Protein AF-A0A7S2MQ86-F1 (afdb_monomer)

pLDDT: mean 76.8, std 10.81, range [46.91, 93.62]

Nearest PDB structures (foldseek):
  1ry1-assembly1_W  TM=6.536E-01  e=6.910E-04  Canis lupus familiaris
  6frk-assembly1_x  TM=5.326E-01  e=1.337E-03  Canis lupus familiaris

Foldseek 3Di:
DLQVVQVVCVVVVQDFLLSVLVVLVVLVVVDQNQPSVVPRPPDDPVLRPPDSDCVSVVVSLLSNQLVVQADPCNRSVVDDLPPPPDVVSVVSVVSSVVRSD

Structure (mmCIF, N/CA/C/O backbone):
data_AF-A0A7S2MQ86-F1
#
_entry.id   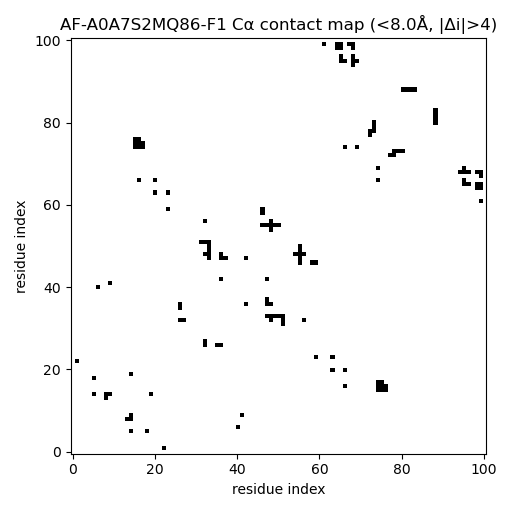AF-A0A7S2MQ86-F1
#
loop_
_atom_site.group_PDB
_atom_site.id
_atom_site.type_symbol
_atom_site.label_atom_id
_atom_site.label_alt_id
_atom_site.label_comp_id
_atom_site.label_asym_id
_atom_site.label_entity_id
_atom_site.label_seq_id
_atom_site.pdbx_PDB_ins_code
_atom_site.Cartn_x
_atom_site.Cartn_y
_atom_site.Cartn_z
_atom_site.occupancy
_atom_site.B_iso_or_equiv
_atom_site.auth_seq_id
_atom_site.auth_comp_id
_atom_site.auth_asym_id
_atom_site.auth_atom_id
_atom_site.pdbx_PDB_model_num
ATOM 1 N N . LYS A 1 1 ? -12.720 -13.304 13.532 1.00 46.91 1 LYS A N 1
ATOM 2 C CA . LYS A 1 1 ? -12.276 -14.064 12.340 1.00 46.91 1 LYS A CA 1
ATOM 3 C C . LYS A 1 1 ? -11.105 -13.382 11.622 1.00 46.91 1 LYS A C 1
ATOM 5 O O . LYS A 1 1 ? -10.098 -14.033 11.428 1.00 46.91 1 LYS A O 1
ATOM 10 N N . THR A 1 2 ? -11.138 -12.068 11.362 1.00 60.09 2 THR A N 1
ATOM 11 C CA . THR A 1 2 ? -10.065 -11.344 10.636 1.00 60.09 2 THR A CA 1
ATOM 12 C C . THR A 1 2 ? -8.689 -11.268 11.314 1.00 60.09 2 THR A C 1
ATOM 14 O O . THR A 1 2 ? -7.705 -11.069 10.610 1.00 60.09 2 THR A O 1
ATOM 17 N N . GLN A 1 3 ? -8.583 -11.378 12.645 1.00 62.88 3 GLN A N 1
ATOM 18 C CA . GLN A 1 3 ? -7.283 -11.347 13.342 1.00 62.88 3 GLN A CA 1
ATOM 19 C C . GLN A 1 3 ? -6.556 -12.697 13.319 1.00 62.88 3 GLN A C 1
ATOM 21 O O . GLN A 1 3 ? -5.347 -12.730 13.120 1.00 62.88 3 GLN A O 1
ATOM 26 N N . GLU A 1 4 ? -7.281 -13.800 13.498 1.00 66.06 4 GLU A N 1
ATOM 27 C CA . GLU A 1 4 ? -6.706 -15.153 13.507 1.00 66.06 4 GLU A CA 1
ATOM 28 C C . GLU A 1 4 ? -6.188 -15.532 12.116 1.00 66.06 4 GLU A C 1
ATOM 30 O O . GLU A 1 4 ? -5.056 -15.985 11.985 1.00 66.06 4 GLU A O 1
ATOM 35 N N . GLU A 1 5 ? -6.958 -15.225 11.066 1.00 69.94 5 GLU A N 1
ATOM 36 C CA . GLU A 1 5 ? -6.544 -15.431 9.670 1.00 69.94 5 GLU A CA 1
ATOM 37 C C . GLU A 1 5 ? -5.307 -14.593 9.305 1.00 69.94 5 GLU A C 1
ATOM 39 O O . GLU A 1 5 ? -4.448 -15.042 8.548 1.00 69.94 5 GLU A O 1
ATOM 44 N N . LEU A 1 6 ? -5.186 -13.377 9.854 1.00 66.75 6 LEU A N 1
ATOM 45 C CA . LEU A 1 6 ? -4.012 -12.526 9.649 1.00 66.75 6 LEU A CA 1
ATOM 46 C C . LEU A 1 6 ? -2.773 -13.109 10.330 1.00 6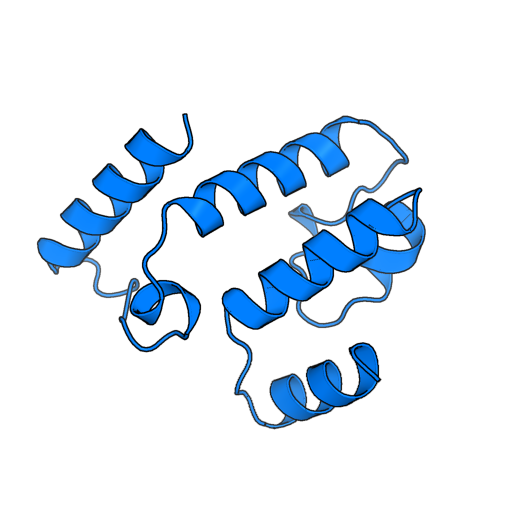6.75 6 LEU A C 1
ATOM 48 O O . LEU A 1 6 ? -1.706 -13.136 9.723 1.00 66.75 6 LEU A O 1
ATOM 52 N N . MET A 1 7 ? -2.912 -13.570 11.575 1.00 66.81 7 MET A N 1
ATOM 53 C CA . MET A 1 7 ? -1.817 -14.204 12.311 1.00 66.81 7 MET A CA 1
ATOM 54 C C . MET A 1 7 ? -1.359 -15.488 11.623 1.00 66.81 7 MET A C 1
ATOM 56 O O . MET A 1 7 ? -0.159 -15.724 11.509 1.00 66.81 7 MET A O 1
ATOM 60 N N . GLU A 1 8 ? -2.292 -16.279 11.097 1.00 70.81 8 GLU A N 1
ATOM 61 C CA . GLU A 1 8 ? -1.972 -17.483 10.336 1.00 70.81 8 GLU A CA 1
ATOM 62 C C . GLU A 1 8 ? -1.224 -17.151 9.035 1.00 70.81 8 GLU A C 1
ATOM 64 O O . GLU A 1 8 ? -0.183 -17.744 8.752 1.00 70.81 8 GLU A O 1
ATOM 69 N N . LYS A 1 9 ? -1.692 -16.154 8.273 1.00 71.88 9 LYS A N 1
ATOM 70 C CA . LYS A 1 9 ? -1.009 -15.678 7.059 1.00 71.88 9 LYS A CA 1
ATOM 71 C C . LYS A 1 9 ? 0.369 -15.089 7.343 1.00 71.88 9 LYS A C 1
ATOM 73 O O . LYS A 1 9 ? 1.313 -15.376 6.613 1.00 71.88 9 LYS A O 1
ATOM 78 N N . MET A 1 10 ? 0.511 -14.309 8.414 1.00 68.31 10 MET A N 1
ATOM 79 C CA . MET A 1 10 ? 1.813 -13.808 8.861 1.00 68.31 10 MET A CA 1
ATOM 80 C C . MET A 1 10 ? 2.748 -14.950 9.246 1.00 68.31 10 MET A C 1
ATOM 82 O O . MET A 1 10 ? 3.907 -14.942 8.841 1.00 68.31 10 MET A O 1
ATOM 86 N N . SER A 1 11 ? 2.249 -15.953 9.974 1.00 66.75 11 SER A N 1
ATOM 87 C CA . SER A 1 11 ? 3.031 -17.138 10.338 1.00 66.75 11 SER A CA 1
ATOM 88 C C . SER A 1 11 ? 3.447 -17.960 9.117 1.00 66.75 11 SER A C 1
ATOM 90 O O . SER A 1 11 ? 4.487 -18.613 9.155 1.00 66.75 11 SER A O 1
ATOM 92 N N . LYS A 1 12 ? 2.650 -17.935 8.044 1.00 72.31 12 LYS A N 1
ATOM 93 C CA . LYS A 1 12 ? 2.965 -18.552 6.748 1.00 72.31 12 LYS A CA 1
ATOM 94 C C . LYS A 1 12 ? 3.873 -17.685 5.864 1.00 72.31 12 LYS A C 1
ATOM 96 O O . LYS A 1 12 ? 4.303 -18.148 4.815 1.00 72.31 12 LYS A O 1
ATOM 101 N N . GLY A 1 13 ? 4.180 -16.449 6.271 1.00 66.69 13 GLY A N 1
ATOM 102 C CA . GLY A 1 13 ? 4.952 -15.491 5.471 1.00 66.69 13 GLY A CA 1
ATOM 103 C C . GLY A 1 13 ? 4.179 -14.890 4.288 1.00 66.69 13 GLY A C 1
ATOM 104 O O . GLY A 1 13 ? 4.762 -14.183 3.472 1.00 66.69 13 GLY A O 1
ATOM 105 N N . GLU A 1 14 ? 2.869 -15.126 4.200 1.00 71.19 14 GLU A N 1
ATOM 106 C CA . GLU A 1 14 ? 1.982 -14.664 3.126 1.00 71.19 14 GLU A CA 1
ATOM 107 C C . GLU A 1 14 ? 1.259 -13.369 3.527 1.00 71.19 14 GLU A C 1
ATOM 109 O O . GLU A 1 14 ? 0.032 -13.261 3.476 1.00 71.19 14 GLU A O 1
ATOM 114 N N . PHE A 1 15 ? 2.015 -12.372 3.989 1.00 75.31 15 PHE A N 1
ATOM 115 C CA . PHE A 1 15 ? 1.454 -11.077 4.366 1.00 75.31 15 PHE A CA 1
ATOM 116 C C . PHE A 1 15 ? 1.490 -10.110 3.178 1.00 75.31 15 PHE A C 1
ATOM 118 O O . PHE A 1 15 ? 2.558 -9.674 2.752 1.00 75.31 15 PHE A O 1
ATOM 125 N N . THR A 1 16 ? 0.317 -9.769 2.639 1.00 84.06 16 THR A N 1
ATOM 126 C CA . THR A 1 16 ? 0.188 -8.863 1.485 1.00 84.06 16 THR A CA 1
ATOM 127 C C . THR A 1 16 ? -0.224 -7.449 1.902 1.00 84.06 16 THR A C 1
ATOM 129 O O . THR A 1 16 ? -0.842 -7.242 2.950 1.00 84.06 16 THR A O 1
ATOM 132 N N . LEU A 1 17 ? 0.041 -6.452 1.048 1.00 83.69 17 LEU A N 1
ATOM 133 C CA . LEU A 1 17 ? -0.440 -5.081 1.270 1.00 83.69 17 LEU A CA 1
ATOM 134 C C . LEU A 1 17 ? -1.974 -5.018 1.274 1.00 83.69 17 LEU A C 1
ATOM 136 O O . LEU A 1 17 ? -2.556 -4.216 2.002 1.00 83.69 17 LEU A O 1
ATOM 140 N N . ARG A 1 18 ? -2.646 -5.904 0.527 1.00 85.94 18 ARG A N 1
ATOM 141 C CA . ARG A 1 18 ? -4.109 -6.039 0.571 1.00 85.94 18 ARG A CA 1
ATOM 142 C C . ARG A 1 18 ? -4.612 -6.456 1.949 1.00 85.94 18 ARG A C 1
ATOM 144 O O . ARG A 1 18 ? -5.634 -5.943 2.409 1.00 85.94 18 ARG A O 1
ATOM 151 N N . ASP A 1 19 ? -3.933 -7.401 2.594 1.00 84.00 19 ASP A N 1
ATOM 152 C CA . ASP A 1 19 ? -4.300 -7.829 3.942 1.00 84.00 19 ASP A CA 1
ATOM 153 C C . ASP A 1 19 ? -4.104 -6.670 4.930 1.00 84.00 19 ASP A C 1
ATOM 155 O O . ASP A 1 19 ? -5.020 -6.364 5.694 1.00 84.00 19 ASP A O 1
ATOM 159 N N . MET A 1 20 ? -2.991 -5.933 4.827 1.00 81.62 20 MET A N 1
ATOM 160 C CA . MET A 1 20 ? -2.740 -4.725 5.624 1.00 81.62 20 MET A CA 1
ATOM 161 C C . MET A 1 20 ? -3.822 -3.646 5.423 1.00 81.62 20 MET A C 1
ATOM 163 O O . MET A 1 20 ? -4.318 -3.077 6.396 1.00 81.62 20 MET A O 1
ATOM 167 N N . TYR A 1 21 ? -4.260 -3.409 4.183 1.00 84.56 21 TYR A N 1
ATOM 168 C CA . TYR A 1 21 ? -5.329 -2.454 3.869 1.00 84.56 21 TYR A CA 1
ATOM 169 C C . TYR A 1 21 ? -6.646 -2.799 4.577 1.00 84.56 21 TYR A C 1
ATOM 171 O O . TYR A 1 21 ? -7.270 -1.942 5.205 1.00 84.56 21 TYR A O 1
ATOM 179 N N . LYS A 1 22 ? -7.063 -4.072 4.525 1.00 83.50 22 LYS A N 1
ATOM 180 C CA . LYS A 1 22 ? -8.289 -4.543 5.196 1.00 83.50 22 LYS A CA 1
ATOM 181 C C . LYS A 1 22 ? -8.220 -4.343 6.707 1.00 83.50 22 LYS A C 1
ATOM 183 O O . LYS A 1 22 ? -9.226 -4.003 7.338 1.00 83.50 22 LYS A O 1
ATOM 188 N N . GLN A 1 23 ? -7.039 -4.540 7.284 1.00 78.31 23 GLN A N 1
ATOM 189 C CA . GLN A 1 23 ? -6.814 -4.317 8.704 1.00 78.31 23 GLN A CA 1
ATOM 190 C C . GLN A 1 23 ? -6.920 -2.831 9.059 1.00 78.31 23 GLN A C 1
ATOM 192 O O . GLN A 1 23 ? -7.675 -2.484 9.967 1.00 78.31 23 GLN A O 1
ATOM 197 N N . PHE A 1 24 ? -6.287 -1.937 8.295 1.00 79.19 24 PHE A N 1
ATOM 198 C CA . PHE A 1 24 ? -6.415 -0.489 8.508 1.00 79.19 24 PHE A CA 1
ATOM 199 C C . PHE A 1 24 ? -7.858 -0.001 8.361 1.00 79.19 24 PHE A C 1
ATOM 201 O O . PHE A 1 24 ? -8.345 0.733 9.221 1.00 79.19 24 PHE A O 1
ATOM 208 N N . GLN A 1 25 ? -8.586 -0.476 7.348 1.00 81.88 25 GLN A N 1
ATOM 209 C CA . GLN A 1 25 ? -9.995 -0.132 7.157 1.00 81.88 25 GLN A CA 1
ATOM 210 C C . GLN A 1 25 ? -10.871 -0.595 8.335 1.00 81.88 25 GLN A C 1
ATOM 212 O O . GLN A 1 25 ? -11.815 0.097 8.720 1.00 81.88 25 GLN A O 1
ATOM 217 N N . SER A 1 26 ? -10.559 -1.754 8.921 1.00 78.44 26 SER A N 1
ATOM 218 C CA . SER A 1 26 ? -11.266 -2.275 10.096 1.00 78.44 26 SER A CA 1
ATOM 219 C C . SER A 1 26 ? -10.991 -1.427 11.339 1.00 78.44 26 SER A C 1
ATOM 221 O O . SER A 1 26 ? -11.927 -1.113 12.072 1.00 78.44 26 SER A O 1
ATOM 223 N N . ILE A 1 27 ? -9.740 -0.997 11.551 1.00 72.88 27 ILE A N 1
ATOM 224 C CA . ILE A 1 27 ? -9.389 -0.140 12.691 1.00 72.88 27 ILE A CA 1
ATOM 225 C C . ILE A 1 27 ? -10.032 1.246 12.553 1.00 72.88 27 ILE A C 1
ATOM 227 O O . ILE A 1 27 ? -10.616 1.734 13.516 1.00 72.88 27 ILE A O 1
ATOM 231 N N . MET A 1 28 ? -10.020 1.853 11.359 1.00 72.12 28 MET A N 1
ATOM 232 C CA . MET A 1 28 ? -10.665 3.157 11.140 1.00 72.12 28 MET A CA 1
ATOM 233 C C . MET A 1 28 ? -12.167 3.152 11.464 1.00 72.12 28 MET A C 1
ATOM 235 O O . MET A 1 28 ? -12.705 4.182 11.862 1.00 72.12 28 MET A O 1
ATOM 239 N N . LYS A 1 29 ? -12.846 2.006 11.316 1.00 71.06 29 LYS A N 1
ATOM 240 C CA . LYS A 1 29 ? -14.268 1.843 11.659 1.00 71.06 29 LYS A CA 1
ATOM 241 C C . LYS A 1 29 ? -14.523 1.641 13.158 1.00 71.06 29 LYS A C 1
ATOM 243 O O . LYS A 1 29 ? -15.644 1.865 13.599 1.00 71.06 29 LYS A O 1
ATOM 248 N N . MET A 1 30 ? -13.522 1.206 13.929 1.00 66.25 30 MET A N 1
ATOM 249 C CA . MET A 1 30 ? -13.666 0.850 15.350 1.00 66.25 30 MET A CA 1
ATOM 250 C C . MET A 1 30 ? -13.364 1.995 16.334 1.00 66.25 30 MET A C 1
ATOM 252 O O . MET A 1 30 ? -13.595 1.832 17.529 1.00 66.25 30 MET A O 1
ATOM 256 N N . GLY A 1 31 ? -12.900 3.161 15.872 1.00 62.97 31 GLY A N 1
ATOM 257 C CA . GLY A 1 31 ? -12.597 4.299 16.751 1.00 62.97 31 GLY A CA 1
ATOM 258 C C . GLY A 1 31 ? -11.126 4.344 17.193 1.00 62.97 31 GLY A C 1
ATOM 259 O O . GLY A 1 31 ? -10.267 3.942 16.411 1.00 62.97 31 GLY A O 1
ATOM 260 N N . PRO A 1 32 ? -10.792 4.903 18.378 1.00 60.22 32 PRO A N 1
ATOM 261 C CA . PRO A 1 32 ? -9.476 5.488 18.653 1.00 60.22 32 PRO A CA 1
ATOM 262 C C . PRO A 1 32 ? -8.320 4.508 18.400 1.00 60.22 32 PRO A C 1
ATOM 264 O O . PRO A 1 32 ? -8.124 3.524 19.117 1.00 60.22 32 PRO A O 1
ATOM 267 N N . LEU A 1 33 ? -7.551 4.832 17.355 1.00 61.22 33 LEU A N 1
ATOM 268 C CA . LEU A 1 33 ? -6.580 3.981 16.658 1.00 61.22 33 LEU A CA 1
ATOM 269 C C . LEU A 1 33 ? -5.452 3.446 17.552 1.00 61.22 33 LEU A C 1
ATOM 271 O O . LEU A 1 33 ? -4.914 2.371 17.291 1.00 61.22 33 LEU A O 1
ATOM 275 N N . ASN A 1 34 ? -5.121 4.149 18.633 1.00 57.94 34 ASN A N 1
ATOM 276 C CA . ASN A 1 34 ? -3.916 3.883 19.421 1.00 57.94 34 ASN A CA 1
ATOM 277 C C . ASN A 1 34 ? -3.884 2.504 20.071 1.00 57.94 34 ASN A C 1
ATOM 279 O O . ASN A 1 34 ? -2.841 1.856 20.082 1.00 57.94 34 ASN A O 1
ATOM 283 N N . LYS A 1 35 ? -5.007 2.053 20.647 1.00 60.31 35 LYS A N 1
ATOM 284 C CA . LYS A 1 35 ? -5.019 0.800 21.421 1.00 60.31 35 LYS A CA 1
ATOM 285 C C . LYS A 1 35 ? -5.020 -0.436 20.530 1.00 60.31 35 LYS A C 1
ATOM 287 O O . LYS A 1 35 ? -4.431 -1.441 20.901 1.00 60.31 35 LYS A O 1
ATOM 292 N N . VAL A 1 36 ? -5.660 -0.363 19.365 1.00 63.88 36 VAL A N 1
ATOM 293 C CA . VAL A 1 36 ? -5.813 -1.524 18.475 1.00 63.88 36 VAL A CA 1
ATOM 294 C C . VAL A 1 36 ? -4.590 -1.689 17.573 1.00 63.88 36 VAL A C 1
ATOM 296 O O . VAL A 1 36 ? -4.165 -2.812 17.312 1.00 63.88 36 VAL A O 1
ATOM 299 N N . MET A 1 37 ? -3.978 -0.581 17.143 1.00 65.75 37 MET A N 1
ATOM 300 C CA . MET A 1 37 ? -2.825 -0.611 16.243 1.00 65.75 37 MET A CA 1
ATOM 301 C C . MET A 1 37 ? -1.538 -1.076 16.935 1.00 65.75 37 MET A C 1
ATOM 303 O O . MET A 1 37 ? -0.741 -1.775 16.320 1.00 65.75 37 MET A O 1
ATOM 307 N N . GLY A 1 38 ? -1.380 -0.777 18.231 1.00 65.56 38 GLY A N 1
ATOM 308 C CA . GLY A 1 38 ? -0.271 -1.280 19.053 1.00 65.56 38 GLY A CA 1
ATOM 309 C C . GLY A 1 38 ? -0.297 -2.792 19.306 1.00 65.56 38 GLY A C 1
ATOM 310 O O . GLY A 1 38 ? 0.717 -3.365 19.687 1.00 65.56 38 GLY A O 1
ATOM 311 N N . MET A 1 39 ? -1.437 -3.448 19.075 1.00 66.19 39 MET A N 1
ATOM 312 C CA . MET A 1 39 ? -1.586 -4.903 19.203 1.00 66.19 39 MET A CA 1
ATOM 313 C C . MET A 1 39 ? -1.510 -5.622 17.850 1.00 66.19 39 MET A C 1
ATOM 315 O O . MET A 1 39 ? -1.664 -6.840 17.800 1.00 66.19 39 ME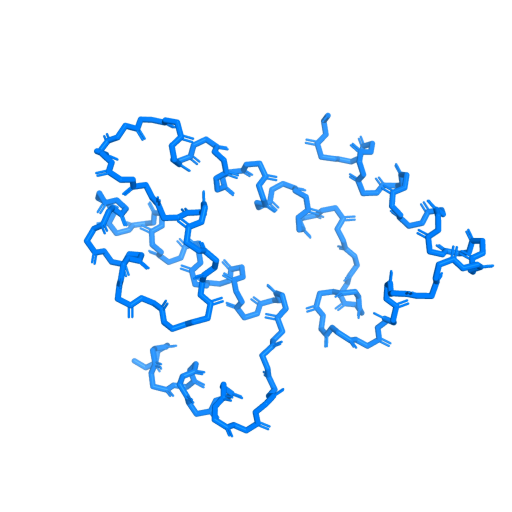T A O 1
ATOM 319 N N . MET A 1 40 ? -1.314 -4.890 16.747 1.00 65.06 40 MET A N 1
ATOM 320 C CA . MET A 1 40 ? -1.327 -5.465 15.408 1.00 65.06 40 MET A CA 1
ATOM 321 C C . MET A 1 40 ? 0.080 -5.950 15.024 1.00 65.06 40 MET A C 1
ATOM 323 O O . MET A 1 40 ? 0.988 -5.130 14.862 1.00 65.06 40 MET A O 1
ATOM 327 N N . PRO A 1 41 ? 0.290 -7.269 14.867 1.00 63.19 41 PRO A N 1
ATOM 328 C CA . PRO A 1 41 ? 1.580 -7.790 14.441 1.00 63.19 41 PRO A CA 1
ATOM 329 C C . PRO A 1 41 ? 1.887 -7.315 13.013 1.00 63.19 41 PRO A C 1
ATOM 331 O O . PRO A 1 41 ? 1.000 -7.246 12.164 1.00 63.19 41 PRO A O 1
ATOM 334 N N . GLY A 1 42 ? 3.147 -6.959 12.752 1.00 68.19 42 GLY A N 1
ATOM 335 C CA . GLY A 1 42 ?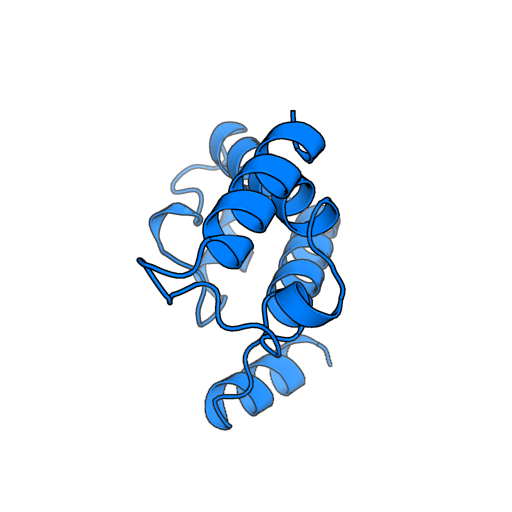 3.613 -6.572 11.414 1.00 68.19 42 GLY A CA 1
ATOM 336 C C . GLY A 1 42 ? 3.351 -5.120 11.003 1.00 68.19 42 GLY A C 1
ATOM 337 O O . GLY A 1 42 ? 3.760 -4.731 9.911 1.00 68.19 42 GLY A O 1
ATOM 338 N N . VAL A 1 43 ? 2.725 -4.297 11.852 1.00 69.12 43 VAL A N 1
ATOM 339 C CA . VAL A 1 43 ? 2.609 -2.852 11.601 1.00 69.12 43 VAL A CA 1
ATOM 340 C C . VAL A 1 43 ? 3.924 -2.156 11.973 1.00 69.12 43 VAL A C 1
ATOM 342 O O . VAL A 1 43 ? 4.397 -2.310 13.100 1.00 69.12 43 VAL A O 1
ATOM 345 N N . PRO A 1 44 ? 4.519 -1.359 11.069 1.00 67.56 44 PRO A N 1
ATOM 346 C CA . PRO A 1 44 ? 5.677 -0.543 11.398 1.00 67.56 44 PRO A CA 1
ATOM 347 C C . PRO A 1 44 ? 5.386 0.438 12.537 1.00 67.56 44 PRO A C 1
ATOM 349 O O . PRO A 1 44 ? 4.394 1.163 12.497 1.00 67.56 44 PRO A O 1
ATOM 352 N N . GLU A 1 45 ? 6.291 0.537 13.511 1.00 69.38 45 GLU A N 1
ATOM 353 C CA .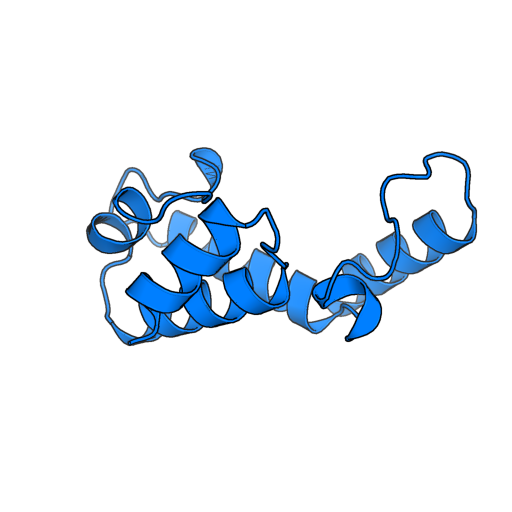 GLU A 1 45 ? 6.096 1.362 14.713 1.00 69.38 45 GLU A CA 1
ATOM 354 C C . GLU A 1 45 ? 5.847 2.851 14.401 1.00 69.38 45 GLU A C 1
ATOM 356 O O . GLU A 1 45 ? 5.126 3.531 15.124 1.00 69.38 45 GLU A O 1
ATOM 361 N N . TYR A 1 46 ? 6.356 3.356 13.271 1.00 69.88 46 TYR A N 1
ATOM 362 C CA . TYR A 1 46 ? 6.125 4.737 12.825 1.00 69.88 46 TYR A CA 1
ATOM 363 C C . TYR A 1 46 ? 4.685 5.021 12.355 1.00 69.88 46 TYR A C 1
ATOM 365 O O . TYR A 1 46 ? 4.300 6.190 12.243 1.00 69.88 46 TYR A O 1
ATOM 373 N N . LEU A 1 47 ? 3.908 3.974 12.047 1.00 65.38 47 LEU A N 1
ATOM 374 C CA . LEU A 1 47 ? 2.484 4.062 11.711 1.00 65.38 47 LEU A CA 1
ATOM 375 C C . LEU A 1 47 ? 1.586 3.961 12.946 1.00 65.38 47 LEU A C 1
ATOM 377 O O . LEU A 1 47 ? 0.401 4.272 12.847 1.00 65.38 47 LEU A O 1
ATOM 381 N N . ILE A 1 48 ? 2.129 3.546 14.095 1.00 69.94 48 ILE A N 1
ATOM 382 C CA . ILE A 1 48 ? 1.386 3.457 15.351 1.00 69.94 48 ILE A CA 1
ATOM 383 C C . ILE A 1 48 ? 1.313 4.868 15.957 1.00 69.94 48 ILE A C 1
ATOM 385 O O . ILE A 1 48 ? 2.354 5.453 16.274 1.00 69.94 48 ILE A O 1
ATOM 389 N N . PRO A 1 49 ? 0.112 5.447 16.137 1.00 64.25 49 PRO A N 1
ATOM 390 C CA . PRO A 1 49 ? -0.011 6.737 16.798 1.00 64.25 49 PRO A CA 1
ATOM 391 C C . PRO A 1 49 ? 0.412 6.596 18.268 1.00 64.25 49 PRO A C 1
ATOM 393 O O . PRO A 1 49 ? -0.178 5.817 19.018 1.00 64.25 49 PRO A O 1
ATOM 396 N N . LYS A 1 50 ? 1.446 7.337 18.690 1.00 64.00 50 LYS A N 1
ATOM 397 C CA . LYS A 1 50 ? 1.908 7.358 20.094 1.00 64.00 50 LYS A CA 1
ATOM 398 C C . LYS A 1 50 ? 0.942 8.111 21.022 1.00 64.00 50 LYS A C 1
ATOM 400 O O . LYS A 1 50 ? 0.909 7.855 22.221 1.00 64.00 50 LYS A O 1
ATOM 405 N N . SER A 1 51 ? 0.140 9.005 20.457 1.00 58.81 51 SER A N 1
ATOM 406 C CA . SER A 1 51 ? -0.889 9.830 21.097 1.00 58.81 51 SER A CA 1
ATOM 407 C C . SER A 1 51 ? -2.180 9.729 20.286 1.00 58.81 51 SER A C 1
ATOM 409 O O . SER A 1 51 ? -2.157 9.277 19.143 1.00 58.81 51 SER A O 1
ATOM 411 N N . ALA A 1 52 ? -3.339 10.059 20.874 1.00 56.62 52 ALA A N 1
ATOM 412 C CA . ALA A 1 52 ? -4.653 9.960 20.207 1.00 56.62 52 ALA A CA 1
ATOM 413 C C . ALA A 1 52 ? -4.858 11.111 19.217 1.00 56.62 52 ALA A C 1
ATOM 415 O O . ALA A 1 52 ? -5.943 11.671 19.115 1.00 56.62 52 ALA A O 1
ATOM 416 N N . ASP A 1 53 ? -3.778 11.475 18.538 1.00 58.97 53 ASP A N 1
ATOM 417 C CA . ASP A 1 53 ? -3.676 12.669 17.736 1.00 58.97 53 ASP A CA 1
ATOM 418 C C . ASP A 1 53 ? -4.083 12.358 16.302 1.00 58.97 53 ASP A C 1
ATOM 420 O O . ASP A 1 53 ? -3.762 11.310 15.724 1.00 58.97 53 ASP A O 1
ATOM 424 N N . ASP A 1 54 ? -4.749 13.336 15.700 1.00 67.56 54 ASP A N 1
ATOM 425 C CA . ASP A 1 54 ? -5.213 13.313 14.317 1.00 67.56 54 ASP A CA 1
ATOM 426 C C . ASP A 1 54 ? -4.087 13.040 13.305 1.00 67.56 54 ASP A C 1
ATOM 428 O O . ASP A 1 54 ? -4.345 12.565 12.197 1.00 67.56 54 ASP A O 1
ATOM 432 N N . GLU A 1 55 ? -2.827 13.270 13.684 1.00 74.69 55 GLU A N 1
ATOM 433 C CA . GLU A 1 55 ? -1.666 13.060 12.823 1.00 74.69 55 GLU A CA 1
ATOM 434 C C . GLU A 1 55 ? -1.444 11.580 12.472 1.00 74.69 55 GLU A C 1
ATOM 436 O O . GLU A 1 55 ? -1.194 11.251 11.308 1.00 74.69 55 GLU A O 1
ATOM 441 N N . GLY A 1 56 ? -1.591 10.667 13.440 1.00 71.50 56 GLY A N 1
ATOM 442 C CA . GLY A 1 56 ? -1.474 9.228 13.186 1.00 71.50 56 GLY A CA 1
ATOM 443 C C . GLY A 1 56 ? -2.563 8.751 12.227 1.00 71.50 56 GLY A C 1
ATOM 444 O O . GLY A 1 56 ? -2.284 8.092 11.224 1.00 71.50 56 GLY A O 1
ATOM 445 N N . THR A 1 57 ? -3.797 9.200 12.458 1.00 74.25 57 THR A N 1
ATOM 446 C CA . THR A 1 57 ? -4.939 8.963 11.566 1.00 74.25 57 THR A CA 1
ATOM 447 C C . THR A 1 57 ? -4.689 9.506 10.159 1.00 74.25 57 THR A C 1
ATOM 449 O O . THR A 1 57 ? -5.003 8.846 9.166 1.00 74.25 57 THR A O 1
ATOM 452 N N . MET A 1 58 ? -4.108 10.703 10.043 1.00 80.38 58 MET A N 1
ATOM 453 C CA . MET A 1 58 ? -3.826 11.335 8.756 1.00 80.38 58 MET A CA 1
ATOM 454 C C . MET A 1 58 ? -2.747 10.578 7.973 1.00 80.38 58 MET A C 1
ATOM 456 O O . MET A 1 58 ? -2.885 10.406 6.761 1.00 80.38 58 MET A O 1
ATOM 460 N N . ARG A 1 59 ? -1.704 10.072 8.645 1.00 81.00 59 ARG A N 1
ATOM 461 C CA . ARG A 1 59 ? -0.671 9.222 8.024 1.00 81.00 59 ARG A CA 1
ATOM 462 C C . ARG A 1 59 ? -1.262 7.917 7.493 1.00 81.00 59 ARG A C 1
ATOM 464 O O . ARG A 1 59 ? -0.943 7.523 6.374 1.00 81.00 59 ARG A O 1
ATOM 471 N N . LEU A 1 60 ? -2.167 7.294 8.246 1.00 80.00 60 LEU A N 1
ATOM 472 C CA . LEU A 1 60 ? -2.861 6.077 7.816 1.00 80.00 60 LEU A CA 1
ATOM 473 C C . LEU A 1 60 ? -3.765 6.320 6.613 1.00 80.00 60 LEU A C 1
ATOM 475 O O . LEU A 1 60 ? -3.704 5.558 5.652 1.00 80.00 60 LEU A O 1
ATOM 479 N N . LYS A 1 61 ? -4.527 7.419 6.611 1.00 83.94 61 LYS A N 1
ATOM 480 C CA . LYS A 1 61 ? -5.325 7.825 5.444 1.00 83.94 61 LYS A CA 1
ATOM 481 C C . LYS A 1 61 ? -4.453 8.019 4.204 1.00 83.94 61 LYS A C 1
ATOM 483 O O . LYS A 1 61 ? -4.787 7.494 3.150 1.00 83.94 61 LYS A O 1
ATOM 488 N N . LYS A 1 62 ? -3.305 8.696 4.332 1.00 87.38 62 LYS A N 1
ATOM 489 C CA . LYS A 1 62 ? -2.341 8.837 3.224 1.00 87.38 62 LYS A CA 1
ATOM 490 C C . LYS A 1 62 ? -1.845 7.479 2.725 1.00 87.38 62 LYS A C 1
ATOM 492 O O . LYS A 1 62 ? -1.777 7.263 1.521 1.00 87.38 62 LYS A O 1
ATOM 497 N N . PHE A 1 63 ? -1.550 6.550 3.634 1.00 85.75 63 PHE A N 1
ATOM 498 C CA . PHE A 1 63 ? -1.182 5.181 3.271 1.00 85.75 63 PHE A CA 1
ATOM 499 C C . PHE A 1 63 ? -2.288 4.445 2.518 1.00 85.75 63 PHE A C 1
ATOM 501 O O . PHE A 1 63 ? -2.003 3.761 1.538 1.00 85.75 63 PHE A O 1
ATOM 508 N N . MET A 1 64 ? -3.542 4.610 2.935 1.00 86.75 64 MET A N 1
ATOM 509 C CA . MET A 1 64 ? -4.686 4.039 2.229 1.00 86.75 64 MET A CA 1
ATOM 510 C C . MET A 1 64 ? -4.838 4.630 0.828 1.00 86.75 64 MET A C 1
ATOM 512 O O . MET A 1 64 ? -4.951 3.860 -0.116 1.00 86.75 64 MET A O 1
ATOM 516 N N . TYR A 1 65 ? -4.709 5.949 0.660 1.00 90.69 65 TYR A N 1
ATOM 517 C CA . TYR A 1 65 ? -4.760 6.581 -0.665 1.00 90.69 65 TYR A CA 1
ATOM 518 C C . TYR A 1 65 ? -3.622 6.130 -1.592 1.00 90.69 65 TYR A C 1
ATOM 520 O O . TYR A 1 65 ? -3.829 5.941 -2.792 1.00 90.69 65 TYR A O 1
ATOM 528 N N . MET A 1 66 ? -2.421 5.908 -1.044 1.00 89.94 66 MET A N 1
ATOM 529 C CA . MET A 1 66 ? -1.321 5.298 -1.797 1.00 89.94 66 MET A CA 1
ATOM 530 C C . MET A 1 66 ? -1.681 3.882 -2.253 1.00 89.94 66 MET A C 1
ATOM 532 O O . MET A 1 66 ? -1.507 3.567 -3.427 1.00 89.94 66 MET A O 1
ATOM 536 N N . MET A 1 67 ? -2.225 3.052 -1.358 1.00 89.25 67 MET A N 1
ATOM 537 C CA . MET A 1 67 ? -2.656 1.688 -1.684 1.00 89.25 67 MET A CA 1
ATOM 538 C C . MET A 1 67 ? -3.812 1.654 -2.694 1.00 89.25 67 MET A C 1
ATOM 540 O O . MET A 1 67 ? -3.804 0.799 -3.573 1.00 89.25 67 MET A O 1
ATOM 544 N N . ASP A 1 68 ? -4.744 2.608 -2.643 1.00 89.44 68 ASP A N 1
ATOM 545 C CA . ASP A 1 68 ? -5.835 2.736 -3.621 1.00 89.44 68 ASP A CA 1
ATOM 546 C C . ASP A 1 68 ? -5.316 3.060 -5.039 1.00 89.44 68 ASP A C 1
ATOM 548 O O . ASP A 1 68 ? -5.965 2.745 -6.034 1.00 89.44 68 ASP A O 1
ATOM 552 N N . SER A 1 69 ? -4.120 3.650 -5.151 1.00 90.88 69 SER A N 1
ATOM 553 C CA . SER A 1 69 ? -3.455 3.951 -6.432 1.00 90.88 69 SER A CA 1
ATOM 554 C C . SER A 1 69 ? -2.582 2.796 -6.962 1.00 90.88 69 SER A C 1
ATOM 556 O O . SER A 1 69 ? -1.950 2.898 -8.029 1.00 90.88 69 SER A O 1
ATOM 558 N N . MET A 1 70 ? -2.511 1.690 -6.218 1.00 90.81 70 MET A N 1
ATOM 559 C CA . MET A 1 70 ? -1.813 0.466 -6.607 1.00 90.81 70 MET A CA 1
ATOM 560 C C . MET A 1 70 ? -2.749 -0.471 -7.375 1.00 90.81 70 MET A C 1
ATOM 562 O O . MET A 1 70 ? -3.964 -0.465 -7.224 1.00 90.81 70 MET A O 1
ATOM 566 N N . THR A 1 71 ? -2.163 -1.302 -8.225 1.00 91.31 71 THR A N 1
ATOM 567 C CA . THR A 1 71 ? -2.869 -2.380 -8.926 1.00 91.31 71 THR A CA 1
ATOM 568 C C . THR A 1 71 ? -3.008 -3.607 -8.030 1.00 91.31 71 THR A C 1
A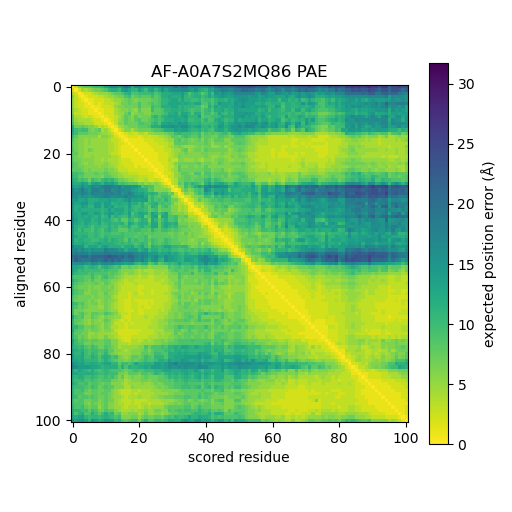TOM 570 O O . THR A 1 71 ? -2.195 -3.818 -7.129 1.00 91.31 71 THR A O 1
ATOM 573 N N . ASP A 1 72 ? -3.970 -4.484 -8.330 1.00 89.94 72 ASP A N 1
ATOM 574 C CA . ASP A 1 72 ? -4.183 -5.714 -7.557 1.00 89.94 72 ASP A CA 1
ATOM 575 C C . ASP A 1 72 ? -2.928 -6.586 -7.460 1.00 89.94 72 ASP A C 1
ATOM 577 O O . ASP A 1 72 ? -2.631 -7.135 -6.405 1.00 89.94 72 ASP A O 1
ATOM 581 N N . ALA A 1 73 ? -2.149 -6.669 -8.540 1.00 87.94 73 ALA A N 1
ATOM 582 C CA . ALA A 1 73 ? -0.906 -7.430 -8.560 1.00 87.94 73 ALA A CA 1
ATOM 583 C C . ALA A 1 73 ? 0.194 -6.810 -7.677 1.00 87.94 73 ALA A C 1
ATOM 585 O O . ALA A 1 73 ? 1.015 -7.541 -7.127 1.00 87.94 73 ALA A O 1
ATOM 586 N N . GLU A 1 74 ? 0.220 -5.483 -7.527 1.00 87.50 74 GLU A N 1
ATOM 587 C CA . GLU A 1 74 ? 1.142 -4.802 -6.610 1.00 87.50 74 GLU A CA 1
ATOM 588 C C . GLU A 1 74 ? 0.686 -4.976 -5.152 1.00 87.50 74 GLU A C 1
ATOM 590 O O . GLU A 1 74 ? 1.516 -5.215 -4.279 1.00 87.50 74 GLU A O 1
ATOM 595 N N . LEU A 1 75 ? -0.625 -4.930 -4.889 1.00 87.38 75 LEU A N 1
ATOM 596 C CA . LEU A 1 75 ? -1.188 -5.142 -3.550 1.00 87.38 75 LEU A CA 1
ATOM 597 C C . LEU A 1 75 ? -1.043 -6.588 -3.060 1.00 87.38 75 LEU A C 1
ATOM 599 O O . LEU A 1 75 ? -0.815 -6.815 -1.872 1.00 87.38 75 LEU A O 1
ATOM 603 N N . ASP A 1 76 ? -1.154 -7.555 -3.970 1.00 87.38 76 ASP A N 1
ATOM 604 C CA . ASP A 1 76 ? -1.005 -8.987 -3.692 1.00 87.38 76 ASP A CA 1
ATOM 605 C C . ASP A 1 76 ? 0.470 -9.431 -3.602 1.00 87.38 76 ASP A C 1
ATOM 607 O O . ASP A 1 76 ? 0.737 -10.618 -3.435 1.00 87.38 76 ASP A O 1
ATOM 611 N N . GLY A 1 77 ? 1.441 -8.522 -3.776 1.00 83.25 77 GLY A N 1
ATOM 612 C CA . GLY A 1 77 ? 2.871 -8.864 -3.762 1.00 83.25 77 GLY A CA 1
ATOM 613 C C . GLY A 1 77 ? 3.344 -9.687 -4.970 1.00 83.25 77 GLY A C 1
ATOM 614 O O . GLY A 1 77 ? 4.438 -10.241 -4.953 1.00 83.25 77 GLY A O 1
ATOM 615 N N . LYS A 1 78 ? 2.545 -9.763 -6.043 1.00 84.75 78 LYS A N 1
ATOM 616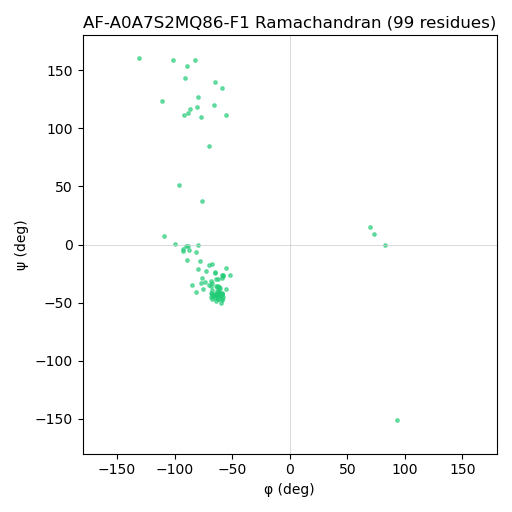 C CA . LYS A 1 78 ? 2.896 -10.467 -7.295 1.00 84.75 78 LYS A CA 1
ATOM 617 C C . LYS A 1 78 ? 3.859 -9.663 -8.171 1.00 84.75 78 LYS A C 1
ATOM 619 O O . LYS A 1 78 ? 4.415 -10.192 -9.132 1.00 84.75 78 LYS A O 1
ATOM 624 N N . VAL A 1 79 ? 4.027 -8.375 -7.871 1.00 83.25 79 VAL A N 1
ATOM 625 C CA . VAL A 1 79 ? 4.978 -7.478 -8.529 1.00 83.25 79 VAL A CA 1
ATOM 626 C C . VAL A 1 79 ? 6.087 -7.130 -7.548 1.00 83.25 79 VAL A C 1
ATOM 628 O O . VAL A 1 79 ? 5.832 -6.578 -6.481 1.00 83.25 79 VAL A O 1
ATOM 631 N N . ASP A 1 80 ? 7.324 -7.402 -7.947 1.00 81.38 80 ASP A N 1
ATOM 632 C CA . ASP A 1 80 ? 8.502 -7.000 -7.187 1.00 81.38 80 ASP A CA 1
ATOM 633 C C . ASP A 1 80 ? 8.784 -5.503 -7.389 1.00 81.38 80 ASP A C 1
ATOM 635 O O . ASP A 1 80 ? 9.189 -5.065 -8.470 1.00 81.38 80 ASP A O 1
ATOM 639 N N . MET A 1 81 ? 8.552 -4.723 -6.333 1.00 79.69 81 MET A N 1
ATOM 640 C CA . MET A 1 81 ? 8.787 -3.276 -6.285 1.00 79.69 81 MET A CA 1
ATOM 641 C C . MET A 1 81 ? 10.203 -2.917 -5.800 1.00 79.69 81 MET A C 1
ATOM 643 O O . MET A 1 81 ? 10.548 -1.738 -5.748 1.00 79.69 81 MET A O 1
ATOM 647 N N . HIS A 1 82 ? 11.043 -3.900 -5.456 1.00 80.31 82 HIS A N 1
ATOM 648 C CA . HIS A 1 82 ? 12.391 -3.681 -4.916 1.00 80.31 82 HIS A CA 1
ATOM 649 C C . HIS A 1 82 ? 13.488 -3.673 -5.985 1.00 80.31 82 HIS A C 1
ATOM 651 O O . HIS A 1 82 ? 14.649 -3.377 -5.684 1.00 80.31 82 HIS A O 1
ATOM 657 N N . LYS A 1 83 ? 13.145 -3.941 -7.250 1.00 85.06 83 LYS A N 1
ATOM 658 C CA . LYS A 1 83 ? 14.087 -3.890 -8.375 1.00 85.06 83 LYS A CA 1
ATOM 659 C C . LYS A 1 83 ? 14.487 -2.447 -8.683 1.00 85.06 83 LYS A C 1
ATOM 661 O O . LYS A 1 83 ? 13.931 -1.806 -9.569 1.00 85.06 83 LYS A O 1
ATOM 666 N N . LYS A 1 84 ? 15.498 -1.956 -7.960 1.00 73.25 84 LYS A N 1
ATOM 667 C CA . LYS A 1 84 ? 16.004 -0.570 -7.991 1.00 73.25 84 LYS A CA 1
ATOM 668 C C . LYS A 1 84 ? 16.345 -0.043 -9.393 1.00 73.25 84 LYS A C 1
ATOM 670 O O . LYS A 1 84 ? 16.304 1.162 -9.606 1.00 73.25 84 LYS A O 1
ATOM 675 N N . TYR A 1 85 ? 16.674 -0.932 -10.328 1.00 79.88 85 TYR A N 1
ATOM 676 C CA . TYR A 1 85 ? 17.087 -0.588 -11.691 1.00 79.88 85 TYR A CA 1
ATOM 677 C C . TYR A 1 85 ? 16.043 -0.935 -12.764 1.00 79.88 85 TYR A C 1
ATOM 679 O O . TYR A 1 85 ? 16.351 -0.842 -13.947 1.00 79.88 85 TYR A O 1
ATOM 687 N N . ASP A 1 86 ? 14.828 -1.353 -12.388 1.00 85.56 86 ASP A N 1
ATOM 688 C CA . ASP A 1 86 ? 13.762 -1.640 -13.353 1.00 85.56 86 ASP A CA 1
ATOM 689 C C . ASP A 1 86 ? 12.977 -0.350 -13.684 1.00 85.56 86 ASP A C 1
ATOM 691 O O . ASP A 1 86 ? 12.296 0.198 -12.808 1.00 85.56 86 ASP A O 1
ATOM 695 N N . PRO A 1 87 ? 12.992 0.131 -14.945 1.00 85.25 87 PRO A N 1
ATOM 696 C CA . PRO A 1 87 ? 12.241 1.322 -15.355 1.00 85.25 87 PRO A CA 1
ATOM 697 C C . PRO A 1 87 ? 10.730 1.210 -15.105 1.00 85.25 87 PRO A C 1
ATOM 699 O O . PRO A 1 87 ? 10.037 2.215 -14.923 1.00 85.25 87 PRO A O 1
ATOM 702 N N . LYS A 1 88 ? 10.187 -0.015 -15.073 1.00 86.44 88 LYS A N 1
ATOM 703 C CA . LYS A 1 88 ? 8.772 -0.256 -14.770 1.00 86.44 88 LYS A CA 1
ATOM 704 C C . LYS A 1 88 ? 8.463 0.037 -13.309 1.00 86.44 88 LYS A C 1
ATOM 706 O O . LYS A 1 88 ? 7.376 0.534 -13.031 1.00 86.44 88 LYS A O 1
ATOM 711 N N . VAL A 1 89 ? 9.387 -0.233 -12.386 1.00 87.12 89 VAL A N 1
ATOM 712 C CA . VAL A 1 89 ? 9.206 0.084 -10.960 1.00 87.12 89 VAL A CA 1
ATOM 713 C C . VAL A 1 89 ? 9.153 1.598 -10.766 1.00 87.12 89 VAL A C 1
ATOM 715 O O . VAL A 1 89 ? 8.240 2.095 -10.111 1.00 87.12 89 VAL A O 1
ATOM 718 N N . GLU A 1 90 ? 10.040 2.350 -11.420 1.00 87.94 90 GLU A N 1
ATOM 719 C CA . GLU A 1 90 ? 10.010 3.817 -11.378 1.00 87.94 90 GLU A CA 1
ATOM 720 C C . GLU A 1 90 ? 8.690 4.382 -11.933 1.00 87.94 90 GLU A C 1
ATOM 722 O O . GLU A 1 90 ? 8.074 5.262 -11.327 1.00 87.94 90 GLU A O 1
ATOM 727 N N . SER A 1 91 ? 8.214 3.844 -13.062 1.00 90.25 91 SER A N 1
ATOM 728 C CA . SER A 1 91 ? 6.922 4.220 -13.646 1.00 90.25 91 SER A CA 1
ATOM 729 C C . SER A 1 91 ? 5.753 3.951 -12.689 1.00 90.25 91 SER A C 1
ATOM 731 O O . SER A 1 91 ? 4.896 4.818 -12.507 1.00 90.25 91 SER A O 1
ATOM 733 N N . ARG A 1 92 ? 5.744 2.788 -12.020 1.00 90.94 92 ARG A N 1
ATOM 734 C CA . ARG A 1 92 ? 4.729 2.428 -11.016 1.00 90.94 92 ARG A CA 1
ATOM 735 C C . ARG A 1 92 ? 4.748 3.384 -9.829 1.00 90.94 92 ARG A C 1
ATOM 737 O O . ARG A 1 92 ? 3.694 3.896 -9.470 1.00 90.94 92 ARG A O 1
ATOM 744 N N . ILE A 1 93 ? 5.924 3.686 -9.274 1.00 89.38 93 ILE A N 1
ATOM 745 C CA . ILE A 1 93 ? 6.071 4.631 -8.154 1.00 89.38 93 ILE A CA 1
ATOM 746 C C . ILE A 1 93 ? 5.535 6.015 -8.542 1.00 89.38 93 ILE A C 1
ATOM 748 O O . ILE A 1 93 ? 4.727 6.585 -7.813 1.00 89.38 93 ILE A O 1
ATOM 752 N N . LYS A 1 94 ? 5.915 6.538 -9.717 1.00 91.00 94 LYS A N 1
ATOM 753 C CA . LYS A 1 94 ? 5.415 7.835 -10.211 1.00 91.00 94 LYS A CA 1
ATOM 754 C C . LYS A 1 94 ? 3.900 7.836 -10.414 1.00 91.00 94 LYS A C 1
ATOM 756 O O . LYS A 1 94 ? 3.252 8.838 -10.120 1.00 91.00 94 LYS A O 1
ATOM 761 N N . ARG A 1 95 ? 3.331 6.735 -10.917 1.00 93.62 95 ARG A N 1
ATOM 762 C CA . ARG A 1 95 ? 1.879 6.574 -11.090 1.00 93.62 95 ARG A CA 1
ATOM 763 C C . ARG A 1 95 ? 1.158 6.595 -9.743 1.00 93.62 95 ARG A C 1
ATOM 765 O O . ARG A 1 95 ? 0.192 7.334 -9.608 1.00 93.62 95 ARG A O 1
ATOM 772 N N . ILE A 1 96 ? 1.643 5.820 -8.770 1.00 92.25 96 ILE A N 1
ATOM 773 C CA . ILE A 1 96 ? 1.069 5.745 -7.419 1.00 92.25 96 ILE A CA 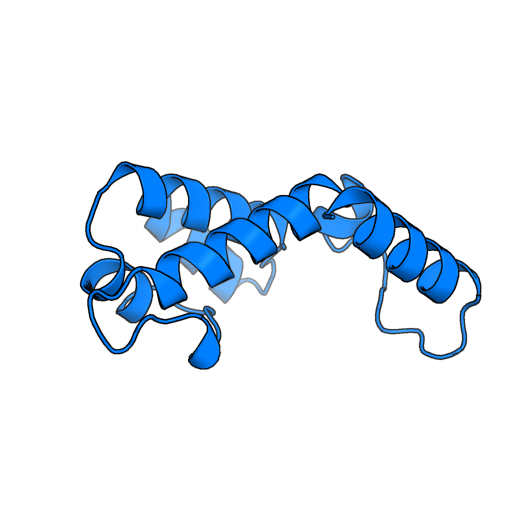1
ATOM 774 C C . ILE A 1 96 ? 1.103 7.125 -6.761 1.00 92.25 96 ILE A C 1
ATOM 776 O O . ILE A 1 96 ? 0.063 7.608 -6.335 1.00 92.25 96 ILE A O 1
ATOM 780 N N . ALA A 1 97 ? 2.262 7.792 -6.772 1.00 90.38 97 ALA A N 1
ATOM 781 C CA . ALA A 1 97 ? 2.421 9.119 -6.180 1.00 90.38 97 ALA A CA 1
ATOM 782 C C . ALA A 1 97 ? 1.470 10.161 -6.796 1.00 90.38 97 ALA A C 1
ATOM 784 O O . ALA A 1 97 ? 0.859 10.935 -6.072 1.00 90.38 97 ALA A O 1
ATOM 785 N N . ARG A 1 98 ? 1.300 10.158 -8.127 1.00 91.00 98 ARG A N 1
ATOM 786 C CA . ARG A 1 98 ? 0.345 11.050 -8.810 1.00 91.00 98 ARG A CA 1
ATOM 787 C C . ARG A 1 98 ? -1.117 10.730 -8.489 1.00 91.00 98 ARG A C 1
ATOM 789 O O . ARG A 1 98 ? -1.934 11.640 -8.499 1.00 91.00 98 ARG A O 1
ATOM 796 N N . GLY A 1 99 ? -1.451 9.458 -8.270 1.00 87.38 99 GLY A N 1
ATOM 797 C CA . GLY A 1 99 ? -2.815 9.020 -7.956 1.00 87.38 99 GLY A CA 1
ATOM 798 C C . GLY A 1 99 ? -3.235 9.312 -6.515 1.00 87.38 9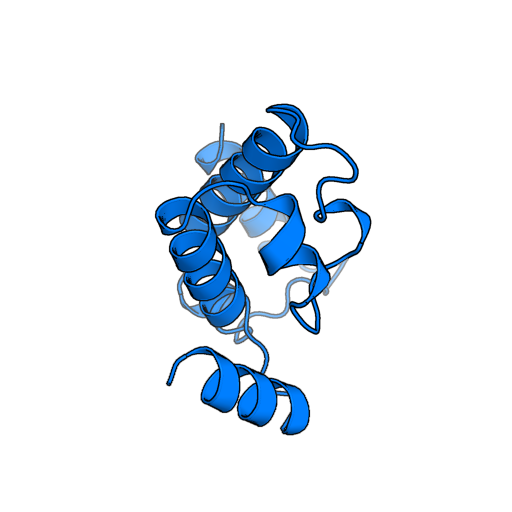9 GLY A C 1
ATOM 799 O O . GLY A 1 99 ? -4.414 9.542 -6.260 1.00 87.38 99 GLY A O 1
ATOM 800 N N . SER A 1 100 ? -2.277 9.351 -5.586 1.00 86.69 100 SER A N 1
ATOM 801 C CA . SER A 1 100 ? -2.538 9.536 -4.155 1.00 86.69 100 SER A CA 1
ATOM 802 C C . SER A 1 100 ? -2.622 10.994 -3.689 1.00 86.69 100 SER A C 1
ATOM 804 O O . SER A 1 100 ? -2.944 11.218 -2.519 1.00 86.69 100 SER A O 1
ATOM 806 N N . GLY A 1 101 ? -2.359 11.957 -4.583 1.00 80.06 101 GLY A N 1
ATOM 807 C CA . GLY A 1 101 ? -2.358 13.399 -4.295 1.00 80.06 101 GLY A CA 1
ATOM 808 C C . GLY A 1 101 ? -0.970 13.984 -4.086 1.00 80.06 101 GLY A C 1
ATOM 809 O O . GLY A 1 101 ? -0.230 13.460 -3.222 1.00 80.06 101 GLY A O 1
#

Sequence (101 aa):
KTQEELMEKMSKGEFTLRDMYKQFQSIMKMGPLNKVMGMMPGVPEYLIPKSADDEGTMRLKKFMYMMDSMTDAELDGKVDMHKKYDPKVESRIKRIARGSG

Mean predicted aligned error: 8.19 Å

InterPro domains:
  IPR004125 Signal recognition particle, SRP54 subunit, M-domain [PF02978] (2-101)
  IPR022941 Signal recognition particle, SRP54 subunit [PTHR11564] (2-101)
  IPR036891 Signal recognition particle, SRP54 subunit, M-domain superfamily [G3DSA:1.10.260.30] (1-101)
  IPR036891 Signal recognition particle, SRP54 subunit, M-domain superfamily [SSF47446] (2-101)

Solvent-accessible surface area (backbone atoms only — not comparable to full-atom values): 5952 Å² total; per-residue (Å²): 113,76,63,61,57,46,52,53,28,48,74,70,68,65,70,30,57,51,56,52,50,56,51,53,57,50,43,72,73,71,49,81,56,41,72,62,48,73,70,42,85,91,60,60,69,90,68,42,34,92,54,96,47,70,63,33,58,48,53,50,50,53,52,50,38,37,55,70,40,49,53,72,51,54,29,63,60,74,45,80,75,75,52,89,84,41,71,66,40,55,52,50,53,56,49,19,52,66,61,43,106

Secondary structure (DSSP, 8-state):
-HHHHHHHHHHTT---HHHHHHHHHHHHHHS-HHHHHTT-TT--GGGS-SSS-HHHHHHHHHHHHHHHTS-HHHHTT-S----TT-HHHHHHHHHHHHH--

Organism: NCBI:txid374047

Radius of gyration: 14.57 Å; Cα contacts (8 Å, |Δi|>4): 75; chains: 1; bounding box: 31×32×37 Å